Protein AF-A0A2J7VHA0-F1 (afdb_monomer_lite)

Foldseek 3Di:
DWKFAFQDDDQFWTWTQTAQDVVVRRHRDIFIATEPGSCPPVVDDRGFIWDWDWDQDDPRRIHTPDIGTPDPDPDD

Radius of gyration: 11.83 Å; chains: 1; bounding box: 32×28×26 Å

Sequence (76 aa):
MAEGKVESVEPDSITISHGPVPSLKWPSMTMGFSKPDANAFAEVKPGDTVRFEFKEGGPMGYELLTVQRVQPGAKQ

pLDDT: mean 88.41, std 12.75, range [35.84, 96.69]

Structure (mmCIF, N/CA/C/O backbone):
data_AF-A0A2J7VHA0-F1
#
_entry.id   AF-A0A2J7VHA0-F1
#
loop_
_atom_site.group_PDB
_atom_site.id
_atom_site.type_symbol
_atom_site.label_atom_id
_atom_site.label_alt_id
_atom_site.label_comp_id
_atom_site.label_asym_id
_atom_site.label_entity_id
_atom_site.label_seq_id
_atom_site.pdbx_PDB_ins_code
_atom_site.Cartn_x
_atom_site.Cartn_y
_atom_site.Cartn_z
_atom_site.occupancy
_atom_site.B_iso_or_equiv
_atom_site.auth_seq_id
_atom_site.auth_comp_id
_atom_site.auth_asym_id
_atom_site.auth_atom_id
_atom_site.pdbx_PDB_model_num
ATOM 1 N N . MET A 1 1 ? -3.914 -12.778 -4.676 1.00 84.25 1 MET A N 1
ATOM 2 C CA . MET A 1 1 ? -4.355 -12.302 -3.347 1.00 84.25 1 MET A CA 1
ATOM 3 C C . MET A 1 1 ? -3.268 -12.543 -2.312 1.00 84.25 1 MET A C 1
ATOM 5 O O . MET A 1 1 ? -2.597 -13.568 -2.384 1.00 84.25 1 MET A O 1
ATOM 9 N N . ALA A 1 2 ? -3.107 -11.613 -1.380 1.00 92.00 2 ALA A N 1
ATOM 10 C CA . ALA A 1 2 ? -2.215 -11.699 -0.231 1.00 92.00 2 ALA A CA 1
ATOM 11 C C . ALA A 1 2 ? -2.892 -11.077 0.998 1.00 92.00 2 ALA A C 1
ATOM 13 O O . ALA A 1 2 ? -3.876 -10.345 0.878 1.00 92.00 2 ALA A O 1
ATOM 14 N N . GLU A 1 3 ? -2.373 -11.389 2.178 1.00 93.19 3 GLU A N 1
ATOM 15 C CA . GLU A 1 3 ? -2.844 -10.846 3.450 1.00 93.19 3 GLU A CA 1
ATOM 16 C C . GLU A 1 3 ? -1.662 -10.239 4.191 1.00 93.19 3 GLU A C 1
ATOM 18 O O . GLU A 1 3 ? -0.541 -10.750 4.124 1.00 93.19 3 GLU A O 1
ATOM 23 N N . GLY A 1 4 ? -1.897 -9.128 4.874 1.00 94.38 4 GLY A N 1
ATOM 24 C CA . GLY A 1 4 ? -0.833 -8.401 5.539 1.00 94.38 4 GLY A CA 1
ATOM 25 C C . GLY A 1 4 ? -1.334 -7.338 6.489 1.00 94.38 4 GLY A C 1
ATOM 26 O O . GLY A 1 4 ? -2.516 -6.999 6.521 1.00 94.38 4 GLY A O 1
ATOM 27 N N . LYS A 1 5 ? -0.404 -6.805 7.267 1.00 95.56 5 LYS A N 1
ATOM 28 C CA . LYS A 1 5 ? -0.632 -5.660 8.134 1.00 95.56 5 LYS A CA 1
ATOM 29 C C . LYS A 1 5 ? -0.120 -4.406 7.451 1.00 95.56 5 LYS A C 1
ATOM 31 O O . LYS A 1 5 ? 0.995 -4.381 6.939 1.00 95.56 5 LYS A O 1
ATOM 36 N N . VAL A 1 6 ? -0.939 -3.370 7.443 1.00 95.56 6 VAL A N 1
ATOM 37 C CA . VAL A 1 6 ? -0.552 -2.069 6.909 1.00 95.56 6 VAL A CA 1
ATOM 38 C C . VAL A 1 6 ? 0.379 -1.400 7.907 1.00 95.56 6 VAL A C 1
ATOM 40 O O . VAL A 1 6 ? 0.024 -1.219 9.072 1.00 95.56 6 VAL A O 1
ATOM 43 N N . GLU A 1 7 ? 1.562 -1.028 7.444 1.00 95.88 7 GLU A N 1
ATOM 44 C CA . GLU A 1 7 ? 2.564 -0.345 8.260 1.00 95.88 7 GLU A CA 1
ATOM 45 C C . GLU A 1 7 ? 2.474 1.169 8.078 1.00 95.88 7 GLU A C 1
ATOM 47 O O . GLU A 1 7 ? 2.471 1.893 9.068 1.00 95.88 7 GLU A O 1
ATOM 52 N N . SER A 1 8 ? 2.312 1.632 6.834 1.00 95.06 8 SER A N 1
ATOM 53 C CA . SER A 1 8 ? 2.206 3.055 6.490 1.00 95.06 8 SER A CA 1
ATOM 54 C C . SER A 1 8 ? 1.302 3.264 5.279 1.00 95.06 8 SER A C 1
ATOM 56 O O . SER A 1 8 ? 1.254 2.425 4.380 1.00 95.06 8 SER A O 1
ATOM 58 N N . VAL A 1 9 ? 0.611 4.403 5.241 1.00 93.25 9 VAL A N 1
ATOM 59 C CA . VAL A 1 9 ? -0.217 4.833 4.107 1.00 93.25 9 VAL A CA 1
ATOM 60 C C . VAL A 1 9 ? 0.301 6.183 3.633 1.00 93.25 9 VAL A C 1
ATOM 62 O O . VAL A 1 9 ? 0.326 7.142 4.402 1.00 93.25 9 VAL A O 1
ATOM 65 N N . GLU A 1 10 ? 0.703 6.243 2.372 1.00 91.94 10 GLU A N 1
ATOM 66 C CA . GLU A 1 10 ? 1.157 7.443 1.678 1.00 91.94 10 GLU A CA 1
ATOM 67 C C . GLU A 1 10 ? 0.115 7.856 0.618 1.00 91.94 10 GLU A C 1
ATOM 69 O O . GLU A 1 10 ? -0.826 7.100 0.324 1.00 91.94 10 GLU A O 1
ATOM 74 N N . PRO A 1 11 ? 0.213 9.071 0.046 1.00 88.88 11 PRO A N 1
ATOM 75 C CA . PRO A 1 11 ? -0.715 9.517 -0.988 1.00 88.88 11 PRO A CA 1
ATOM 76 C C . PRO A 1 11 ? -0.748 8.545 -2.170 1.00 88.88 11 PRO A C 1
ATOM 78 O O . PRO A 1 11 ? -1.820 8.117 -2.581 1.00 88.88 11 PRO A O 1
ATOM 81 N N . ASP A 1 12 ? 0.415 8.118 -2.638 1.00 91.19 12 ASP A N 1
ATOM 82 C CA . ASP A 1 12 ? 0.642 7.324 -3.845 1.00 91.19 12 ASP A CA 1
ATOM 83 C C . ASP A 1 12 ? 0.959 5.844 -3.570 1.00 91.19 12 ASP A C 1
ATOM 85 O O . ASP A 1 12 ? 0.958 5.028 -4.495 1.00 91.19 12 ASP A O 1
ATOM 89 N N . SER A 1 13 ? 1.177 5.463 -2.307 1.00 93.50 13 SER A N 1
ATOM 90 C CA . SER A 1 13 ? 1.583 4.104 -1.946 1.00 93.50 13 SER A CA 1
ATOM 91 C C . SER A 1 13 ? 1.036 3.623 -0.596 1.00 93.50 13 SER A C 1
ATOM 93 O O . SER A 1 13 ? 0.584 4.409 0.236 1.00 93.50 13 SER A O 1
ATOM 95 N N . ILE A 1 14 ? 1.053 2.310 -0.368 1.00 94.62 14 ILE A N 1
ATOM 96 C CA . ILE A 1 14 ? 0.783 1.692 0.935 1.00 94.62 14 ILE A CA 1
ATOM 97 C C . ILE A 1 14 ? 1.893 0.690 1.231 1.00 94.62 14 ILE A C 1
ATOM 99 O O . ILE A 1 14 ? 2.123 -0.241 0.460 1.00 94.62 14 ILE A O 1
ATOM 103 N N . THR A 1 15 ? 2.553 0.848 2.376 1.00 95.69 15 THR A N 1
ATOM 104 C CA . THR A 1 15 ? 3.516 -0.136 2.877 1.00 95.69 15 THR A CA 1
ATOM 105 C C . THR A 1 15 ? 2.780 -1.209 3.661 1.00 95.69 15 THR A C 1
ATOM 107 O O . THR A 1 15 ? 2.111 -0.914 4.656 1.00 95.69 15 THR A O 1
ATOM 110 N N . ILE A 1 16 ? 2.910 -2.461 3.224 1.00 95.75 16 ILE A N 1
ATOM 111 C CA . ILE A 1 16 ? 2.234 -3.612 3.824 1.00 95.75 16 ILE A CA 1
ATOM 112 C C . ILE A 1 16 ? 3.278 -4.667 4.196 1.00 95.75 16 ILE A C 1
ATOM 114 O O . ILE A 1 16 ? 4.038 -5.144 3.353 1.00 95.75 16 ILE A O 1
ATOM 118 N N . SER A 1 17 ? 3.276 -5.059 5.468 1.00 96.69 17 SER A N 1
ATOM 119 C CA . SER A 1 17 ? 3.931 -6.267 5.970 1.00 96.69 17 SER A CA 1
ATOM 120 C C . SER A 1 17 ? 3.047 -7.462 5.650 1.00 96.69 17 SER A C 1
ATOM 122 O O . SER A 1 17 ? 2.132 -7.793 6.409 1.00 96.69 17 SER A O 1
ATOM 124 N N . HIS A 1 18 ? 3.270 -8.073 4.491 1.00 94.38 18 HIS A N 1
ATOM 125 C CA . HIS A 1 18 ? 2.460 -9.185 4.018 1.00 94.38 18 HIS A CA 1
ATOM 126 C C . HIS A 1 18 ? 3.044 -10.535 4.436 1.00 94.38 18 HIS A C 1
ATOM 128 O O . HIS A 1 18 ? 4.254 -10.709 4.599 1.00 94.38 18 HIS A O 1
ATOM 134 N N . GLY A 1 19 ? 2.157 -11.510 4.615 1.00 92.56 19 GLY A N 1
ATOM 135 C CA . GLY A 1 19 ? 2.524 -12.906 4.810 1.00 92.56 19 GLY A CA 1
ATOM 136 C C . GLY A 1 19 ? 3.096 -13.535 3.533 1.00 92.56 19 GLY A C 1
ATOM 137 O O . GLY A 1 19 ? 3.164 -12.884 2.489 1.00 92.56 19 GLY A O 1
ATOM 138 N N . PRO A 1 20 ? 3.508 -14.810 3.578 1.00 93.38 20 PRO A N 1
ATOM 139 C CA . PRO A 1 20 ? 4.000 -15.496 2.390 1.00 93.38 20 PRO A CA 1
ATOM 140 C C . PRO A 1 20 ? 2.943 -15.503 1.278 1.00 93.38 20 PRO A C 1
ATOM 142 O O . PRO A 1 20 ? 1.760 -15.727 1.539 1.00 93.38 20 PRO A O 1
ATOM 145 N N . VAL A 1 21 ? 3.379 -15.291 0.033 1.00 90.94 21 VAL A N 1
ATOM 146 C CA . VAL A 1 21 ? 2.523 -15.333 -1.164 1.00 90.94 21 VAL A CA 1
ATOM 147 C C . VAL A 1 21 ? 2.943 -16.538 -2.009 1.00 90.94 21 VAL A C 1
ATOM 149 O O . VAL A 1 21 ? 3.861 -16.424 -2.827 1.00 90.94 21 VAL A O 1
ATOM 152 N N . PRO A 1 22 ? 2.297 -17.711 -1.843 1.00 88.06 22 PRO A N 1
ATOM 153 C CA . PRO A 1 22 ? 2.734 -18.952 -2.484 1.00 88.06 22 PRO A CA 1
ATOM 154 C C . PRO A 1 22 ? 2.733 -18.876 -4.010 1.00 88.06 22 PRO A C 1
ATOM 156 O O . PRO A 1 22 ? 3.633 -19.413 -4.651 1.00 88.06 22 PRO A O 1
ATOM 159 N N . SER A 1 23 ? 1.762 -18.161 -4.589 1.00 87.06 23 SER A N 1
ATOM 160 C CA . SER A 1 23 ? 1.632 -17.988 -6.040 1.00 87.06 23 SER A CA 1
ATOM 161 C C . SER A 1 23 ? 2.851 -17.316 -6.676 1.00 87.06 23 SER A C 1
ATOM 163 O O . SER A 1 23 ? 3.176 -17.625 -7.816 1.00 87.06 23 SER A O 1
ATOM 165 N N . LEU A 1 24 ? 3.540 -16.443 -5.934 1.00 87.00 24 LEU A N 1
ATOM 166 C CA . LEU A 1 24 ? 4.751 -15.746 -6.384 1.00 87.00 24 LEU A CA 1
ATOM 167 C C . LEU A 1 24 ? 6.028 -16.287 -5.725 1.00 87.00 24 LEU A C 1
ATOM 169 O O . LEU A 1 24 ? 7.116 -15.783 -5.987 1.00 87.00 24 LEU A O 1
ATOM 173 N N . LYS A 1 25 ? 5.916 -17.321 -4.876 1.00 91.31 25 LYS A N 1
ATOM 174 C CA . LYS A 1 25 ? 7.009 -17.860 -4.046 1.00 91.31 25 LYS A CA 1
ATOM 175 C C . LYS A 1 25 ? 7.689 -16.800 -3.172 1.00 91.31 25 LYS A C 1
ATOM 177 O O . LYS A 1 25 ? 8.884 -16.890 -2.897 1.00 91.31 25 LYS A O 1
ATOM 182 N N . TR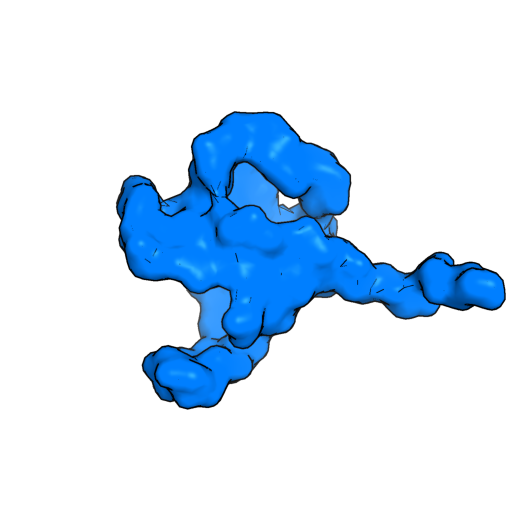P A 1 26 ? 6.935 -15.801 -2.727 1.00 92.75 26 TRP A N 1
ATOM 183 C CA . TRP A 1 26 ? 7.466 -14.760 -1.855 1.00 92.75 26 TRP A CA 1
ATOM 184 C C . TRP A 1 26 ? 7.363 -15.162 -0.384 1.00 92.75 26 TRP A C 1
ATOM 186 O O . TRP A 1 26 ? 6.317 -15.681 0.025 1.00 92.75 26 TRP A O 1
ATOM 196 N N . PRO A 1 27 ? 8.407 -14.908 0.425 1.00 93.81 27 PRO A N 1
ATOM 197 C CA . PRO A 1 27 ? 8.316 -15.041 1.871 1.00 93.81 27 PRO A CA 1
ATOM 198 C C . PRO A 1 27 ? 7.449 -13.921 2.462 1.00 93.81 27 PRO A C 1
ATOM 200 O O . PRO A 1 27 ? 7.037 -12.989 1.770 1.00 93.81 27 PRO A O 1
ATOM 203 N N . SER A 1 28 ? 7.183 -14.004 3.763 1.00 94.12 28 SER A N 1
ATOM 204 C CA . SER A 1 28 ? 6.665 -12.861 4.512 1.00 94.12 28 SER A CA 1
ATOM 205 C C . SER A 1 28 ? 7.680 -11.721 4.473 1.00 94.12 28 SER A C 1
ATOM 207 O O . SER A 1 28 ? 8.822 -11.906 4.903 1.00 94.12 28 SER A O 1
ATOM 209 N N . MET A 1 29 ? 7.273 -10.565 3.960 1.00 95.31 29 MET A N 1
ATOM 210 C CA . MET A 1 29 ? 8.132 -9.393 3.824 1.00 95.31 29 MET A CA 1
ATOM 211 C C . MET A 1 29 ? 7.316 -8.102 3.886 1.00 95.31 29 MET A C 1
ATOM 213 O O . MET A 1 29 ? 6.091 -8.102 3.756 1.00 95.31 29 MET A O 1
ATOM 217 N N . THR A 1 30 ? 8.018 -6.994 4.096 1.00 95.19 30 THR A N 1
ATOM 218 C CA . THR A 1 30 ? 7.437 -5.653 4.135 1.00 95.19 30 THR A CA 1
ATOM 219 C C . THR A 1 30 ? 7.842 -4.913 2.876 1.00 95.19 30 THR A C 1
ATOM 221 O O . THR A 1 30 ? 9.033 -4.722 2.634 1.00 95.19 30 THR A O 1
ATOM 224 N N . MET A 1 31 ? 6.864 -4.495 2.076 1.00 94.94 31 MET A N 1
ATOM 225 C CA . MET A 1 31 ? 7.125 -3.708 0.872 1.00 94.94 31 MET A CA 1
ATOM 226 C C . MET A 1 31 ? 6.009 -2.703 0.588 1.00 94.94 31 MET A C 1
ATOM 228 O O . MET A 1 31 ? 4.886 -2.835 1.081 1.00 94.94 31 MET A O 1
ATOM 232 N N . GLY A 1 32 ? 6.346 -1.684 -0.201 1.00 94.38 32 GLY A N 1
ATOM 233 C CA . GLY A 1 32 ? 5.408 -0.686 -0.695 1.00 94.38 32 GLY A CA 1
ATOM 234 C C . GLY A 1 32 ? 4.682 -1.168 -1.947 1.00 94.38 32 GLY A C 1
ATOM 235 O O . GLY A 1 32 ? 5.303 -1.705 -2.861 1.00 94.38 32 GLY A O 1
ATOM 236 N N . PHE A 1 33 ? 3.375 -0.940 -1.995 1.00 95.19 33 PHE A N 1
ATOM 237 C CA . PHE A 1 33 ? 2.550 -1.148 -3.177 1.00 95.19 33 PHE A CA 1
ATOM 238 C C . PHE A 1 33 ? 1.972 0.189 -3.637 1.00 95.19 33 PHE A C 1
ATOM 240 O O . PHE A 1 33 ? 1.507 0.985 -2.820 1.00 95.19 33 PHE A O 1
ATOM 247 N N . SER A 1 34 ? 1.980 0.438 -4.942 1.00 95.12 34 SER A N 1
ATOM 248 C CA . SER A 1 34 ? 1.385 1.633 -5.535 1.00 95.12 34 SER A CA 1
ATOM 249 C C . SER A 1 34 ? -0.134 1.619 -5.403 1.00 95.12 34 SER A C 1
ATOM 251 O O . SER A 1 34 ? -0.778 0.571 -5.507 1.00 95.12 34 SER A O 1
ATOM 253 N N . LYS A 1 35 ? -0.716 2.796 -5.188 1.00 93.50 35 LYS A N 1
ATOM 254 C CA . LYS A 1 35 ? -2.164 2.999 -5.214 1.00 93.50 35 LYS A CA 1
ATOM 255 C C . LYS A 1 35 ? -2.596 3.382 -6.632 1.00 93.50 35 LYS A C 1
ATOM 257 O O . LYS A 1 35 ? -1.874 4.132 -7.285 1.00 93.50 35 LYS A O 1
ATOM 262 N N . PRO A 1 36 ? -3.778 2.934 -7.085 1.00 91.25 36 PRO A N 1
ATOM 263 C CA . PRO A 1 36 ? -4.318 3.361 -8.373 1.00 91.25 36 PRO A CA 1
ATOM 264 C C . PRO A 1 36 ? -4.687 4.854 -8.366 1.00 91.25 36 PRO A C 1
ATOM 266 O O . PRO A 1 36 ? -4.563 5.520 -9.385 1.00 91.25 36 PRO A O 1
ATOM 269 N N . ASP A 1 37 ? -5.068 5.391 -7.199 1.00 89.25 37 ASP A N 1
ATOM 270 C CA . ASP A 1 37 ? -5.424 6.795 -6.997 1.00 89.25 37 ASP A CA 1
ATOM 271 C C . ASP A 1 37 ? -5.024 7.281 -5.599 1.00 89.25 37 ASP A C 1
ATOM 273 O O . ASP A 1 37 ? -4.993 6.508 -4.636 1.00 89.25 37 ASP A O 1
ATOM 277 N N . ALA A 1 38 ? -4.834 8.596 -5.446 1.00 84.94 38 ALA A N 1
ATOM 278 C CA . ALA A 1 38 ? -4.464 9.196 -4.163 1.00 84.94 38 ALA A CA 1
ATOM 279 C C . ALA A 1 38 ? -5.501 8.954 -3.048 1.00 84.94 38 ALA A C 1
ATOM 281 O O . ALA A 1 38 ? -5.152 8.801 -1.876 1.00 84.94 38 ALA A O 1
ATOM 282 N N . ASN A 1 39 ? -6.778 8.856 -3.423 1.00 86.94 39 ASN A N 1
ATOM 283 C CA . ASN A 1 39 ? -7.893 8.595 -2.509 1.00 86.94 39 ASN A CA 1
ATOM 284 C C . ASN A 1 39 ? -8.296 7.111 -2.435 1.00 86.94 39 ASN A C 1
ATOM 286 O O . ASN A 1 39 ? -9.256 6.773 -1.738 1.00 86.94 39 ASN A O 1
ATOM 290 N N . ALA A 1 40 ? -7.594 6.218 -3.142 1.00 89.75 40 ALA A N 1
ATOM 291 C CA . ALA A 1 40 ? -7.877 4.790 -3.081 1.00 89.75 40 ALA A CA 1
ATOM 292 C C . ALA A 1 40 ? -7.654 4.262 -1.659 1.00 89.75 40 ALA A C 1
ATOM 294 O O . ALA A 1 40 ? -6.683 4.628 -0.995 1.00 89.75 40 ALA A O 1
ATOM 295 N N . PHE A 1 41 ? -8.557 3.390 -1.206 1.00 90.69 41 PHE A N 1
ATOM 296 C CA . PHE A 1 41 ? -8.480 2.751 0.110 1.00 90.69 41 PHE A CA 1
ATOM 297 C C . PHE A 1 41 ? -8.354 3.762 1.267 1.00 90.69 41 PHE A C 1
ATOM 299 O O . PHE A 1 41 ? -7.654 3.505 2.239 1.00 90.69 41 PHE A O 1
ATOM 306 N N . ALA A 1 42 ? -9.031 4.916 1.181 1.00 85.94 42 ALA A N 1
ATOM 307 C CA . ALA A 1 42 ? -9.026 5.944 2.233 1.00 85.94 42 ALA A CA 1
ATOM 308 C C . ALA A 1 42 ? -9.471 5.402 3.604 1.00 85.94 42 ALA A C 1
ATOM 310 O O . ALA A 1 42 ? -9.057 5.880 4.658 1.00 85.94 42 ALA A O 1
ATOM 311 N N . GLU A 1 43 ? -10.276 4.344 3.593 1.00 86.31 43 GLU A N 1
ATOM 312 C CA . GLU A 1 43 ? -10.588 3.539 4.760 1.00 86.31 43 GLU A CA 1
ATOM 313 C C . GLU A 1 43 ? -9.457 2.561 5.099 1.00 86.31 43 GLU A C 1
ATOM 315 O O . GLU A 1 43 ? -9.749 1.444 5.482 1.00 86.31 43 GLU A O 1
ATOM 320 N N . VAL A 1 44 ? -8.175 2.874 4.949 1.00 91.25 44 VAL A N 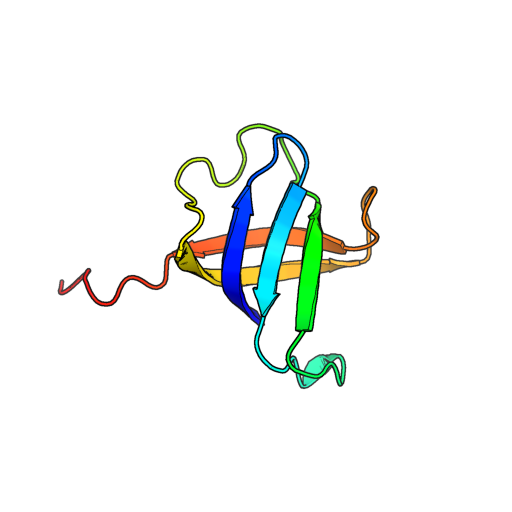1
ATOM 321 C CA . VAL A 1 44 ? -7.088 1.978 5.365 1.00 91.25 44 VAL A CA 1
ATOM 322 C C . VAL A 1 44 ?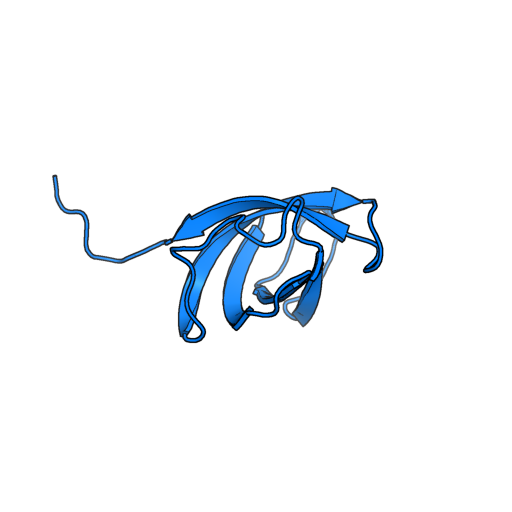 -6.110 2.733 6.250 1.00 91.25 44 VAL A C 1
ATOM 324 O O . VAL A 1 44 ? -5.713 3.863 5.998 1.00 91.25 44 VAL A O 1
ATOM 327 N N . LYS A 1 45 ? -5.840 2.078 7.370 1.00 92.06 45 LYS A N 1
ATOM 328 C CA . LYS A 1 45 ? -5.028 2.426 8.523 1.00 92.06 45 LYS A CA 1
ATOM 329 C C . LYS A 1 45 ? -3.627 1.851 8.646 1.00 92.06 45 LYS A C 1
ATOM 331 O O . LYS A 1 45 ? -3.563 0.623 8.579 1.00 92.06 45 LYS A O 1
ATOM 336 N N . PRO A 1 46 ? -2.559 2.578 8.999 1.00 94.19 46 PRO A N 1
ATOM 337 C CA . PRO A 1 46 ? -1.469 1.936 9.731 1.00 94.19 46 PRO A CA 1
ATOM 338 C C . PRO A 1 46 ? -2.026 1.134 10.922 1.00 94.19 46 PRO A C 1
ATOM 340 O O . PRO A 1 46 ? -2.831 1.649 11.701 1.00 94.19 46 PRO A O 1
ATOM 343 N N . GLY A 1 47 ? -1.655 -0.141 11.033 1.00 93.31 47 GLY A N 1
ATOM 344 C CA . GLY A 1 47 ? -2.158 -1.065 12.052 1.00 93.31 47 GLY A CA 1
ATOM 345 C C . GLY A 1 47 ? -3.254 -2.030 11.589 1.00 93.31 47 GLY A C 1
ATOM 346 O O . GLY A 1 47 ? -3.443 -3.061 12.234 1.00 93.31 47 GLY A O 1
ATOM 347 N N . ASP A 1 48 ? -3.959 -1.746 10.490 1.00 93.25 48 ASP A N 1
ATOM 348 C CA . ASP A 1 48 ? -5.037 -2.620 10.024 1.00 93.25 48 ASP A CA 1
ATOM 349 C C . ASP A 1 48 ? -4.480 -3.902 9.397 1.00 93.25 48 ASP A C 1
ATOM 351 O O . ASP A 1 48 ? -3.510 -3.879 8.638 1.00 93.25 48 ASP A O 1
ATOM 355 N N . THR A 1 49 ? -5.142 -5.026 9.667 1.00 93.00 49 THR A N 1
ATOM 356 C CA . THR A 1 49 ? -4.947 -6.245 8.877 1.00 93.00 49 THR A CA 1
ATOM 357 C C . THR A 1 49 ? -5.830 -6.156 7.643 1.00 93.00 49 THR A C 1
ATOM 359 O O . THR A 1 49 ? -7.028 -5.884 7.748 1.00 93.00 49 THR A O 1
ATOM 362 N N . VAL A 1 50 ? -5.242 -6.351 6.470 1.00 93.69 50 VAL A N 1
ATOM 363 C CA . VAL A 1 50 ? -5.913 -6.232 5.179 1.00 93.69 50 VAL A CA 1
ATOM 364 C C . VAL A 1 50 ? -5.646 -7.458 4.317 1.00 93.69 50 VAL A C 1
ATOM 366 O O . VAL A 1 50 ? -4.562 -8.042 4.335 1.00 93.69 50 VAL A O 1
ATOM 369 N N . ARG A 1 51 ? -6.647 -7.822 3.525 1.00 93.75 51 ARG A N 1
ATOM 370 C CA . ARG A 1 51 ? -6.536 -8.758 2.418 1.00 93.75 51 ARG A CA 1
ATOM 371 C C . ARG A 1 51 ? -6.582 -7.954 1.138 1.00 93.75 51 ARG A C 1
ATOM 373 O O . ARG A 1 51 ? -7.464 -7.117 0.966 1.00 93.75 51 ARG A O 1
ATOM 380 N N . PHE A 1 52 ? -5.620 -8.181 0.263 1.00 93.69 52 PHE A N 1
ATOM 381 C CA . PHE A 1 52 ? -5.432 -7.344 -0.904 1.00 93.69 52 PHE A CA 1
ATOM 382 C C . PHE A 1 52 ? -5.064 -8.156 -2.139 1.00 93.69 52 PHE A C 1
ATOM 384 O O . PHE A 1 52 ? -4.509 -9.260 -2.075 1.00 93.69 52 PHE A O 1
ATOM 391 N N . GLU A 1 53 ? -5.392 -7.597 -3.290 1.00 94.00 53 GLU A N 1
ATOM 392 C CA . GLU A 1 53 ? -4.933 -8.067 -4.586 1.00 94.00 53 GLU A CA 1
ATOM 393 C C . GLU A 1 53 ? -4.073 -6.998 -5.225 1.00 94.00 53 GLU A C 1
ATOM 395 O O . GLU A 1 53 ? -4.273 -5.803 -5.016 1.00 94.00 53 GLU A O 1
ATOM 400 N N . PHE A 1 54 ? -3.100 -7.444 -5.999 1.00 93.88 54 PHE A N 1
ATOM 401 C CA . PHE A 1 54 ? -2.136 -6.584 -6.648 1.00 93.88 54 PHE A CA 1
ATOM 402 C C . PHE A 1 54 ? -1.762 -7.178 -8.000 1.00 93.88 54 PHE A C 1
ATOM 404 O O . PHE A 1 54 ? -1.928 -8.381 -8.230 1.00 93.88 54 PHE A O 1
ATOM 411 N N . LYS A 1 55 ? -1.255 -6.326 -8.882 1.00 93.12 55 LYS A N 1
ATOM 412 C CA . LYS A 1 55 ? -0.673 -6.697 -10.174 1.00 93.12 55 LYS A CA 1
ATOM 413 C C . LYS A 1 55 ? 0.733 -6.123 -10.285 1.00 93.12 55 LYS A C 1
ATOM 415 O O . LYS A 1 55 ? 1.048 -5.130 -9.636 1.00 93.12 55 LYS A O 1
ATOM 420 N N . GLU A 1 56 ? 1.550 -6.728 -11.135 1.00 91.56 56 GLU A N 1
ATOM 421 C CA . GLU A 1 56 ? 2.811 -6.133 -11.577 1.00 91.56 56 GLU A CA 1
ATOM 422 C C . GLU A 1 56 ? 2.530 -4.845 -12.368 1.00 91.56 56 GLU A C 1
ATOM 424 O O . GLU A 1 56 ? 1.671 -4.820 -13.254 1.00 91.56 56 GLU A O 1
ATOM 429 N N . GLY A 1 57 ? 3.230 -3.765 -12.024 1.00 90.06 57 GLY A N 1
ATOM 430 C CA . GLY A 1 57 ? 3.089 -2.443 -12.629 1.00 90.06 57 GLY A CA 1
ATOM 431 C C . GLY A 1 57 ? 3.139 -1.290 -11.623 1.00 90.06 57 GLY A C 1
ATOM 432 O O . GLY A 1 57 ? 3.232 -1.484 -10.415 1.00 90.06 57 GLY A O 1
ATOM 433 N N . GLY A 1 58 ? 3.061 -0.067 -12.141 1.00 85.75 58 GLY A N 1
ATOM 434 C CA . GLY A 1 58 ? 3.102 1.154 -11.336 1.00 85.75 58 GLY A CA 1
ATOM 435 C C . GLY A 1 58 ? 4.515 1.562 -10.883 1.00 85.75 58 GLY A C 1
ATOM 436 O O . GLY A 1 58 ? 5.489 0.849 -11.136 1.00 85.75 58 GLY A O 1
ATOM 437 N N . PRO A 1 59 ? 4.647 2.726 -10.222 1.00 85.12 59 PRO A N 1
ATOM 438 C CA . PRO A 1 59 ? 5.941 3.286 -9.817 1.00 85.12 59 PRO A CA 1
ATOM 439 C C . PRO A 1 59 ? 6.766 2.392 -8.879 1.00 85.12 59 PRO A C 1
ATOM 441 O O . PRO A 1 59 ? 7.992 2.409 -8.942 1.00 85.12 59 PRO A O 1
ATOM 444 N N . MET A 1 60 ? 6.102 1.601 -8.029 1.00 85.12 60 MET A N 1
ATOM 445 C CA . MET A 1 60 ? 6.734 0.682 -7.066 1.00 85.12 60 MET A CA 1
ATOM 446 C C . MET A 1 60 ? 6.955 -0.731 -7.636 1.00 85.12 60 MET A C 1
ATOM 448 O O . MET A 1 60 ? 7.376 -1.635 -6.919 1.00 85.12 60 MET A O 1
ATOM 452 N N . GLY A 1 61 ? 6.616 -0.960 -8.908 1.00 90.69 61 GLY A N 1
ATOM 453 C CA . GLY A 1 61 ? 6.655 -2.276 -9.550 1.00 90.69 61 GLY A CA 1
ATOM 454 C C . GLY A 1 61 ? 5.442 -3.166 -9.262 1.00 90.69 61 GLY A C 1
ATOM 455 O O . GLY A 1 61 ? 5.191 -4.080 -10.046 1.00 90.69 61 GLY A O 1
ATOM 456 N N . TYR A 1 62 ? 4.660 -2.885 -8.212 1.00 93.75 62 TYR A N 1
ATOM 457 C CA . TYR A 1 62 ? 3.374 -3.538 -7.947 1.00 93.75 62 TYR A CA 1
ATOM 458 C C . TYR A 1 62 ? 2.300 -2.524 -7.551 1.00 93.75 62 TYR A C 1
ATOM 460 O O . TYR A 1 62 ? 2.532 -1.673 -6.694 1.00 93.75 62 TYR A O 1
ATOM 468 N N . GLU A 1 63 ? 1.105 -2.656 -8.124 1.00 94.19 63 GLU A N 1
ATOM 469 C CA . GLU A 1 63 ? -0.048 -1.783 -7.882 1.00 94.19 63 GLU A CA 1
ATOM 470 C C . GLU A 1 63 ? -1.194 -2.565 -7.235 1.00 94.19 63 GLU A C 1
ATOM 472 O O . GLU A 1 63 ? -1.530 -3.672 -7.668 1.00 94.19 63 GLU A O 1
ATOM 477 N N . LEU A 1 64 ? -1.806 -1.980 -6.205 1.00 94.56 64 LEU A N 1
ATOM 478 C CA . LEU A 1 64 ? -2.967 -2.531 -5.512 1.00 94.56 64 LEU A CA 1
ATOM 479 C C . LEU A 1 64 ? -4.213 -2.437 -6.392 1.00 94.56 64 LEU A C 1
ATOM 481 O O . LEU A 1 64 ? -4.596 -1.365 -6.850 1.00 94.56 64 LEU A O 1
ATOM 485 N N . LEU A 1 65 ? -4.884 -3.569 -6.563 1.00 93.56 65 LEU A N 1
ATOM 486 C CA . LEU A 1 65 ? -6.174 -3.667 -7.240 1.00 93.56 65 LEU A CA 1
ATOM 487 C C . LEU A 1 65 ? -7.322 -3.535 -6.243 1.00 93.56 65 LEU A C 1
ATOM 489 O O . LEU A 1 65 ? -8.264 -2.776 -6.455 1.00 93.56 65 LEU A O 1
ATOM 493 N N . THR A 1 66 ? -7.238 -4.277 -5.141 1.00 92.56 66 THR A N 1
ATOM 494 C CA . THR A 1 66 ? -8.258 -4.306 -4.094 1.00 92.56 66 THR A CA 1
ATOM 495 C C . THR A 1 66 ? -7.578 -4.352 -2.736 1.00 92.56 66 THR A C 1
ATOM 497 O O . THR A 1 66 ? -6.548 -5.002 -2.577 1.00 92.56 66 THR A O 1
ATOM 500 N N . VAL A 1 67 ? -8.148 -3.667 -1.745 1.00 93.12 67 VAL A N 1
ATOM 501 C CA . VAL A 1 67 ? -7.725 -3.754 -0.345 1.00 93.12 67 VAL A CA 1
ATOM 502 C C . VAL A 1 67 ? -8.977 -3.809 0.510 1.00 93.12 67 VAL A C 1
ATOM 50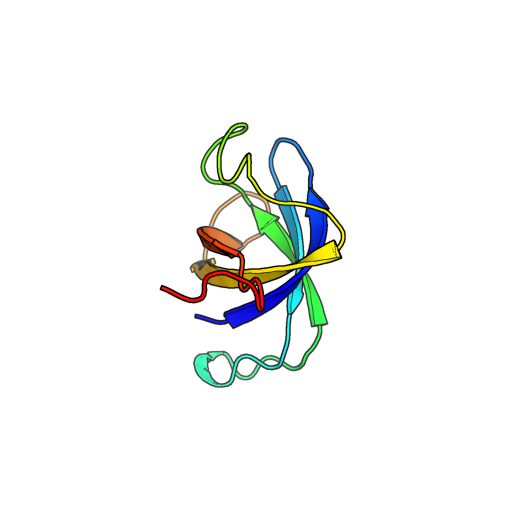4 O O . VAL A 1 67 ? -9.804 -2.900 0.481 1.00 93.12 67 VAL A O 1
ATOM 507 N N . GLN A 1 68 ? -9.121 -4.888 1.266 1.00 91.19 68 GLN A N 1
ATOM 508 C CA . GLN A 1 68 ? -10.231 -5.114 2.177 1.00 91.19 68 GLN A CA 1
ATOM 509 C C . GLN A 1 68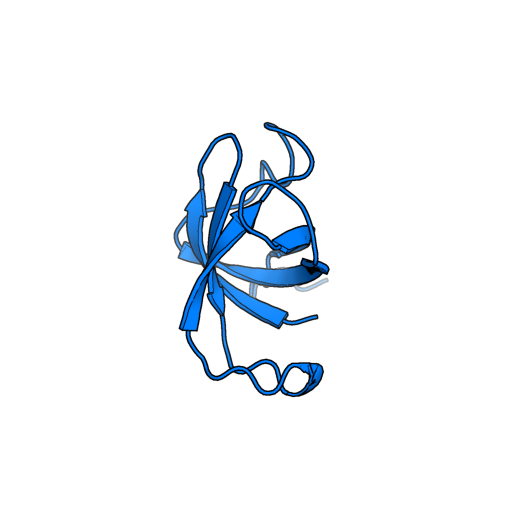 ? -9.691 -5.260 3.593 1.00 91.19 68 GLN A C 1
ATOM 511 O O . GLN A 1 68 ? -8.849 -6.115 3.862 1.00 91.19 68 GLN A O 1
ATOM 516 N N . ARG A 1 69 ? -10.186 -4.436 4.519 1.00 91.19 69 ARG A N 1
ATOM 517 C CA . ARG A 1 69 ? -9.891 -4.587 5.947 1.00 91.19 69 ARG A CA 1
ATOM 518 C C . ARG A 1 69 ? -10.449 -5.914 6.451 1.00 91.19 69 ARG A C 1
ATOM 520 O O . ARG A 1 69 ? -11.654 -6.141 6.412 1.00 91.19 69 ARG A O 1
ATOM 527 N N . VAL A 1 70 ? -9.579 -6.746 7.004 1.00 84.38 70 VAL A N 1
ATOM 528 C CA . VAL A 1 70 ? -9.948 -7.965 7.722 1.00 84.38 70 VAL A CA 1
ATOM 529 C C . VAL A 1 70 ? -10.122 -7.583 9.192 1.00 84.38 70 VAL A C 1
ATOM 531 O O . VAL A 1 70 ? -9.269 -7.844 10.034 1.00 84.38 70 VAL A O 1
ATOM 534 N N . GLN A 1 71 ? -11.193 -6.855 9.517 1.00 61.75 71 GLN A N 1
ATOM 535 C CA . GLN A 1 71 ? -11.542 -6.649 10.925 1.00 61.75 71 GLN A CA 1
ATOM 536 C C . GLN A 1 71 ? -12.104 -7.958 11.500 1.00 61.75 71 GLN A C 1
ATOM 538 O O . GLN A 1 71 ? -12.981 -8.548 10.869 1.00 61.75 71 GLN A O 1
ATOM 543 N N . PRO A 1 72 ? -11.751 -8.370 12.731 1.00 51.53 72 PRO A N 1
ATOM 544 C CA . PRO A 1 72 ? -12.476 -9.428 13.441 1.00 51.53 72 PRO A CA 1
ATOM 545 C C . PRO A 1 72 ? -13.858 -8.966 13.971 1.00 51.53 72 PRO A C 1
ATOM 547 O O . PRO A 1 72 ? -14.297 -9.415 15.024 1.00 51.53 72 PRO A O 1
ATOM 550 N N . GLY A 1 73 ? -14.552 -8.048 13.282 1.00 46.97 73 GLY A N 1
ATOM 551 C CA . GLY A 1 73 ? -15.619 -7.232 13.879 1.00 46.97 73 GLY A CA 1
ATOM 552 C C . GLY A 1 73 ? -16.858 -6.931 13.034 1.00 46.97 73 GLY A C 1
ATOM 553 O O . GLY A 1 73 ? -17.661 -6.114 13.465 1.00 46.97 73 GLY A O 1
ATOM 554 N N . ALA A 1 74 ? -17.069 -7.581 11.887 1.00 45.09 74 ALA A N 1
ATOM 555 C CA . ALA A 1 74 ? -18.374 -7.565 11.217 1.00 45.09 74 ALA A CA 1
ATOM 556 C C . ALA A 1 74 ? -19.059 -8.920 11.421 1.00 45.09 74 ALA A C 1
ATOM 558 O O . ALA A 1 74 ? -19.121 -9.763 10.528 1.00 45.09 74 ALA A O 1
ATOM 559 N N . LYS A 1 75 ? -19.533 -9.144 12.649 1.00 35.84 75 LYS A N 1
ATOM 560 C CA . LYS A 1 75 ? -20.597 -10.116 12.887 1.00 35.84 75 LYS A CA 1
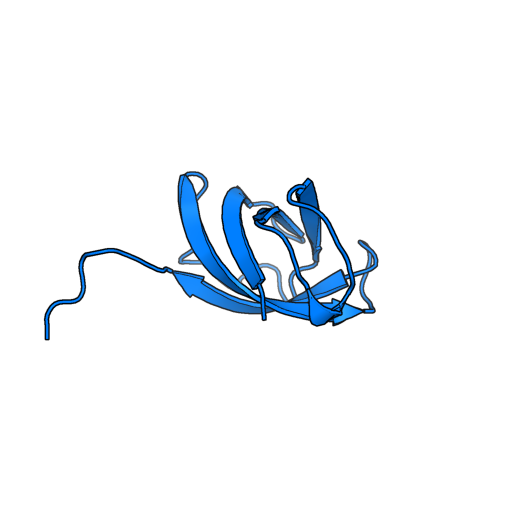ATOM 561 C C . LYS A 1 75 ? -21.836 -9.545 12.186 1.00 35.84 75 LYS A C 1
ATOM 563 O O . LYS A 1 75 ? -22.247 -8.438 12.529 1.00 35.84 75 LYS A O 1
ATOM 568 N N . GLN A 1 76 ? -22.332 -10.241 11.161 1.00 40.31 76 GLN A N 1
ATOM 569 C CA . GLN A 1 76 ? -23.692 -10.029 10.657 1.00 40.31 76 GLN A CA 1
ATOM 570 C C . GLN A 1 76 ? -24.710 -10.244 11.781 1.00 40.31 76 GLN A C 1
ATOM 572 O O . GLN A 1 76 ? -24.404 -11.037 12.709 1.00 40.31 76 GLN A O 1
#

Secondary structure (DSSP, 8-state):
-EEEEEEEE-SSEEEEEE--BGGGTBPSEEEEEE-SSTTTTTT--TT-EEEEEEEE-STTSEEEEEEEE--TT---